Protein AF-A0A7K2X7T4-F1 (afdb_monomer)

Structure (mmCIF, N/CA/C/O backbone):
data_AF-A0A7K2X7T4-F1
#
_entry.id   AF-A0A7K2X7T4-F1
#
loop_
_atom_site.group_PDB
_atom_site.id
_atom_site.type_symbol
_atom_site.label_atom_id
_atom_site.label_alt_id
_atom_site.label_comp_id
_atom_site.label_asym_id
_atom_site.label_entity_id
_atom_site.label_seq_id
_atom_site.pdbx_PDB_ins_code
_atom_site.Cartn_x
_atom_site.Cartn_y
_atom_site.Cartn_z
_atom_site.occupancy
_atom_site.B_iso_or_equiv
_atom_site.auth_seq_id
_atom_site.auth_comp_id
_atom_site.auth_asym_id
_atom_site.auth_atom_id
_atom_site.pdbx_PDB_model_num
ATOM 1 N N . THR A 1 1 ? -7.437 5.483 6.456 1.00 94.88 1 THR A N 1
ATOM 2 C CA . THR A 1 1 ? -8.475 4.486 6.776 1.00 94.88 1 THR A CA 1
ATOM 3 C C . THR A 1 1 ? -9.561 4.541 5.722 1.00 94.88 1 THR A C 1
ATOM 5 O O . THR A 1 1 ? -9.789 5.615 5.176 1.00 94.88 1 THR A O 1
ATOM 8 N N . CYS A 1 2 ? -10.183 3.414 5.391 1.00 96.81 2 CYS A N 1
ATOM 9 C CA . CYS A 1 2 ? -11.256 3.306 4.406 1.00 96.81 2 CYS A CA 1
ATOM 10 C C . CYS A 1 2 ? -12.295 2.289 4.890 1.00 96.81 2 CYS A C 1
ATOM 12 O O . CYS A 1 2 ? -11.921 1.222 5.373 1.00 96.81 2 CYS A O 1
ATOM 14 N N . VAL A 1 3 ? -13.585 2.602 4.739 1.00 97.31 3 VAL A N 1
ATOM 15 C CA . VAL A 1 3 ? -14.674 1.638 4.953 1.00 97.31 3 VAL A CA 1
ATOM 16 C C . VAL A 1 3 ? -14.897 0.889 3.638 1.00 97.31 3 VAL A C 1
ATOM 18 O O . VAL A 1 3 ? -15.594 1.370 2.749 1.00 97.31 3 VAL A O 1
ATOM 21 N N . LEU A 1 4 ? -14.261 -0.273 3.481 1.00 97.44 4 LEU A N 1
ATOM 22 C CA . LEU A 1 4 ? -14.263 -1.044 2.233 1.00 97.44 4 LEU A CA 1
ATOM 23 C C . LEU A 1 4 ? -15.676 -1.457 1.804 1.00 97.44 4 LEU A C 1
ATOM 25 O O . LEU A 1 4 ? -15.979 -1.465 0.614 1.00 97.44 4 LEU A O 1
ATOM 29 N N . THR A 1 5 ? -16.563 -1.744 2.755 1.00 97.56 5 THR A N 1
ATOM 30 C CA . THR A 1 5 ? -17.959 -2.117 2.470 1.00 97.56 5 THR A CA 1
ATOM 31 C C . THR A 1 5 ? -18.789 -0.992 1.859 1.00 97.56 5 THR A C 1
ATOM 33 O O . THR A 1 5 ? -19.739 -1.285 1.135 1.00 97.56 5 THR A O 1
ATOM 36 N N . GLU A 1 6 ? -18.415 0.272 2.084 1.00 96.62 6 GLU A N 1
ATOM 37 C CA . GLU A 1 6 ? -19.038 1.423 1.412 1.00 96.62 6 GLU A CA 1
ATOM 38 C C . GLU A 1 6 ? -18.526 1.596 -0.026 1.00 96.62 6 GLU A C 1
ATOM 40 O O . GLU A 1 6 ? -19.220 2.160 -0.867 1.00 96.62 6 GLU A O 1
ATOM 45 N N . VAL A 1 7 ? -17.339 1.063 -0.342 1.00 96.81 7 VAL A N 1
ATOM 46 C CA . VAL A 1 7 ? -16.830 0.990 -1.722 1.00 96.81 7 VAL A CA 1
ATOM 47 C C . VAL A 1 7 ? -17.505 -0.155 -2.478 1.00 96.81 7 VAL A C 1
ATOM 49 O O . VAL A 1 7 ? -17.905 0.008 -3.629 1.00 96.81 7 VAL A O 1
ATOM 52 N N . HIS A 1 8 ? -17.638 -1.322 -1.842 1.00 97.06 8 HIS A N 1
ATOM 53 C CA . HIS A 1 8 ? -18.309 -2.475 -2.431 1.00 97.06 8 HIS A CA 1
ATOM 54 C C . HIS A 1 8 ? -18.910 -3.391 -1.355 1.00 97.06 8 HIS A C 1
ATOM 56 O O . HIS A 1 8 ? -18.193 -3.997 -0.556 1.00 97.06 8 HIS A O 1
ATOM 62 N N . ARG A 1 9 ? -20.237 -3.572 -1.385 1.00 94.56 9 ARG A N 1
ATOM 63 C CA . ARG A 1 9 ? -20.978 -4.347 -0.368 1.00 94.56 9 ARG A CA 1
ATOM 64 C C . ARG A 1 9 ? -20.513 -5.799 -0.237 1.00 94.56 9 ARG A C 1
ATOM 66 O O . ARG A 1 9 ? -20.549 -6.347 0.854 1.00 94.56 9 ARG A O 1
ATOM 73 N N . GLY A 1 10 ? -20.023 -6.401 -1.323 1.00 96.75 10 GLY A N 1
ATOM 74 C CA . GLY A 1 10 ? -19.522 -7.782 -1.335 1.00 96.75 10 GLY A CA 1
ATOM 75 C C . GLY A 1 10 ? -18.274 -8.040 -0.479 1.00 96.75 10 GLY A C 1
ATOM 76 O O . GLY A 1 10 ? -17.876 -9.191 -0.349 1.00 96.75 10 GLY A O 1
ATOM 77 N N . PHE A 1 11 ? -17.660 -7.011 0.119 1.00 95.75 11 PHE A N 1
ATOM 78 C CA . PHE A 1 11 ? -16.602 -7.191 1.123 1.00 95.75 11 PHE A CA 1
ATOM 79 C C . PHE A 1 11 ? -17.120 -7.632 2.500 1.00 95.75 11 PHE A C 1
ATOM 81 O O . PHE A 1 11 ? -16.323 -7.830 3.413 1.00 95.75 11 PHE A O 1
ATOM 88 N N . SER A 1 12 ? -18.434 -7.802 2.659 1.00 95.62 12 SER A N 1
ATOM 89 C CA . SER A 1 12 ? -19.045 -8.359 3.859 1.00 95.62 12 SER A CA 1
ATOM 90 C C . SER A 1 12 ? -20.151 -9.341 3.489 1.00 95.62 12 SER A C 1
ATOM 92 O O . SER A 1 12 ? -20.995 -9.051 2.642 1.00 95.62 12 SER A O 1
ATOM 94 N N . ALA A 1 13 ? -20.139 -10.512 4.124 1.00 93.19 13 ALA A N 1
ATOM 95 C CA . ALA A 1 13 ? -21.155 -11.543 3.917 1.00 93.19 13 ALA A CA 1
ATOM 96 C C . ALA A 1 13 ? -22.401 -11.333 4.795 1.00 93.19 13 ALA A C 1
ATOM 98 O O . ALA A 1 13 ? -23.471 -11.842 4.476 1.00 93.19 13 ALA A O 1
ATOM 99 N N . ASP A 1 14 ? -22.268 -10.586 5.892 1.00 94.81 14 ASP A N 1
ATOM 100 C CA . ASP A 1 14 ? -23.305 -10.408 6.917 1.00 94.81 14 ASP A CA 1
ATOM 101 C C . ASP A 1 14 ? -23.683 -8.937 7.148 1.00 94.81 14 ASP A C 1
ATOM 103 O O . ASP A 1 14 ? -24.415 -8.608 8.078 1.00 94.81 14 ASP A O 1
ATOM 107 N N . GLY A 1 15 ? -23.197 -8.041 6.288 1.00 93.62 15 GLY A N 1
ATOM 108 C CA . GLY A 1 15 ? -23.514 -6.617 6.332 1.00 93.62 15 GLY A CA 1
ATOM 109 C C . GLY A 1 15 ? -22.738 -5.819 7.379 1.00 93.62 15 GLY A C 1
ATOM 110 O O . GLY A 1 15 ? -22.925 -4.605 7.447 1.00 93.62 15 GLY A O 1
ATOM 111 N N . ARG A 1 16 ? -21.840 -6.437 8.162 1.00 95.75 16 ARG A N 1
ATOM 112 C CA . ARG A 1 16 ? -20.916 -5.691 9.032 1.00 95.75 16 ARG A CA 1
ATOM 113 C C . ARG A 1 16 ? -19.958 -4.838 8.207 1.00 95.75 16 ARG A C 1
ATOM 115 O O . ARG A 1 16 ? -19.541 -5.248 7.125 1.00 95.75 16 ARG A O 1
ATOM 122 N N . ALA A 1 17 ? -19.587 -3.673 8.732 1.00 96.88 17 ALA A N 1
ATOM 123 C CA . ALA A 1 17 ? -18.630 -2.792 8.079 1.00 96.88 17 ALA A CA 1
ATOM 124 C C . ALA A 1 17 ? -17.211 -3.378 8.140 1.00 96.88 17 ALA A C 1
ATOM 126 O O . ALA A 1 17 ? -16.732 -3.732 9.216 1.00 96.88 17 ALA A O 1
ATOM 127 N N . LEU A 1 18 ? -16.523 -3.430 6.997 1.00 97.44 18 LEU A N 1
ATOM 128 C CA . LEU A 1 18 ? -15.102 -3.775 6.939 1.00 97.44 18 LEU A CA 1
ATOM 129 C C . LEU A 1 18 ? -14.283 -2.494 6.800 1.00 97.44 18 LEU A C 1
ATOM 131 O O . LEU A 1 18 ? -14.393 -1.792 5.794 1.00 97.44 18 LEU A O 1
ATOM 135 N N . VAL A 1 19 ? -13.443 -2.202 7.790 1.00 97.50 19 VAL A N 1
ATOM 136 C CA . VAL A 1 19 ? -12.563 -1.028 7.793 1.00 97.50 19 VAL A CA 1
ATOM 137 C C . VAL A 1 19 ? -11.116 -1.470 7.605 1.00 97.50 19 VAL A C 1
ATOM 139 O O . VAL A 1 19 ? -10.641 -2.365 8.298 1.00 97.50 19 VAL A O 1
ATOM 142 N N 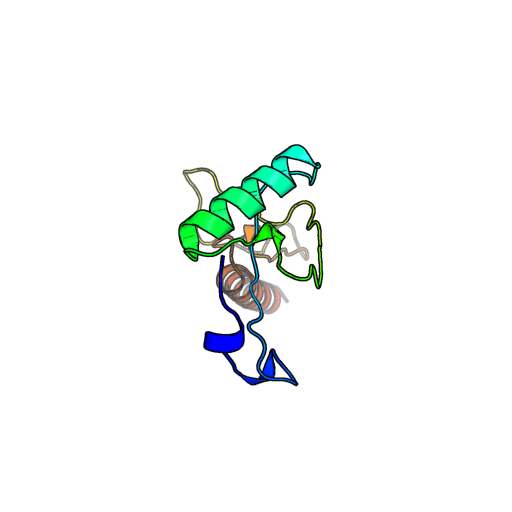. ALA A 1 20 ? -10.403 -0.830 6.678 1.00 97.38 20 ALA A N 1
ATOM 143 C CA . ALA A 1 20 ? -8.989 -1.079 6.421 1.00 97.38 20 ALA A CA 1
ATOM 144 C C . ALA A 1 20 ? -8.152 0.188 6.631 1.00 97.38 20 ALA A C 1
ATOM 146 O O . ALA A 1 20 ? -8.441 1.261 6.088 1.00 97.38 20 ALA A O 1
ATOM 147 N N . THR A 1 21 ? -7.067 0.042 7.388 1.00 96.62 21 THR A N 1
ATOM 148 C CA . THR A 1 21 ? -6.143 1.131 7.713 1.00 96.62 21 THR A CA 1
ATOM 149 C C . THR A 1 21 ? -4.714 0.690 7.464 1.00 96.62 21 THR A C 1
ATOM 151 O O . THR A 1 21 ? -4.271 -0.328 7.985 1.00 96.62 21 THR A O 1
ATOM 154 N N . SER A 1 22 ? -3.986 1.486 6.685 1.00 95.38 22 SER A N 1
ATOM 155 C CA . SER A 1 22 ? -2.551 1.324 6.467 1.00 95.38 22 SER A CA 1
ATOM 156 C C . SER A 1 22 ? -1.797 2.369 7.276 1.00 95.38 22 SER A C 1
ATOM 158 O O . SER A 1 22 ? -2.172 3.542 7.277 1.00 95.38 22 SER A O 1
ATOM 160 N N . VAL A 1 23 ? -0.729 1.942 7.941 1.00 94.19 23 VAL A N 1
ATOM 161 C CA . VAL A 1 23 ? 0.186 2.810 8.686 1.00 94.19 23 VAL A CA 1
ATOM 162 C C . VAL A 1 23 ? 1.626 2.457 8.346 1.00 94.19 23 VAL A C 1
ATOM 164 O O . VAL A 1 23 ? 1.909 1.343 7.912 1.00 94.19 23 VAL A O 1
ATOM 167 N N . LEU A 1 24 ? 2.530 3.419 8.521 1.00 92.12 24 LEU A N 1
ATOM 168 C CA . LEU A 1 24 ? 3.957 3.211 8.293 1.00 92.12 24 LEU A CA 1
ATOM 169 C C . LEU A 1 24 ? 4.644 2.638 9.535 1.00 92.12 24 LEU A C 1
ATOM 171 O O . LEU A 1 24 ? 4.257 2.929 10.669 1.00 92.12 24 LEU A O 1
ATOM 175 N N . GLY A 1 25 ? 5.729 1.906 9.287 1.00 89.94 25 GLY A N 1
ATOM 176 C CA . GLY A 1 25 ? 6.613 1.312 10.287 1.00 89.94 25 GLY A CA 1
ATOM 177 C C . GLY A 1 25 ? 6.107 -0.001 10.877 1.00 89.94 25 GLY A C 1
ATOM 178 O O . GLY A 1 25 ? 5.037 -0.496 10.528 1.00 89.94 25 GLY A O 1
ATOM 179 N N . ASP A 1 26 ? 6.927 -0.570 11.753 1.00 91.06 26 ASP A N 1
ATOM 180 C CA . ASP A 1 26 ? 6.678 -1.895 12.308 1.00 91.06 26 ASP A CA 1
ATOM 181 C C . ASP A 1 26 ? 5.599 -1.866 13.395 1.00 91.06 26 ASP A C 1
ATOM 183 O O . ASP A 1 26 ? 5.485 -0.880 14.131 1.00 91.06 26 ASP A O 1
ATOM 187 N N . PRO A 1 27 ? 4.779 -2.927 13.491 1.00 90.44 27 PRO A N 1
ATOM 188 C CA . PRO A 1 27 ? 3.738 -2.999 14.497 1.00 90.44 27 PRO A CA 1
ATOM 189 C C . PRO A 1 27 ? 4.350 -3.211 15.882 1.00 90.44 27 PRO A C 1
ATOM 191 O O . PRO A 1 27 ? 5.166 -4.106 16.090 1.00 90.44 27 PRO A O 1
ATOM 194 N N . ASP A 1 28 ? 3.873 -2.431 16.843 1.00 94.38 28 ASP A N 1
ATOM 195 C CA . ASP A 1 28 ? 4.081 -2.644 18.269 1.00 94.38 28 ASP A CA 1
ATOM 196 C C . ASP A 1 28 ? 2.787 -2.293 19.025 1.00 94.38 28 ASP A C 1
ATOM 198 O O . ASP A 1 28 ? 1.862 -1.700 18.458 1.00 94.38 28 ASP A O 1
ATOM 202 N N . ALA A 1 29 ? 2.702 -2.683 20.299 1.00 94.12 29 ALA A N 1
ATOM 203 C CA . ALA A 1 29 ? 1.493 -2.492 21.100 1.00 94.12 29 ALA A CA 1
ATOM 204 C C . ALA A 1 29 ? 1.121 -1.007 21.282 1.00 94.12 29 ALA A C 1
ATOM 206 O O . ALA A 1 29 ? -0.061 -0.663 21.296 1.00 94.12 29 ALA A O 1
ATOM 207 N N . ALA A 1 30 ? 2.110 -0.115 21.393 1.00 95.94 30 ALA A N 1
ATOM 208 C CA . ALA A 1 30 ? 1.868 1.314 21.566 1.00 95.94 30 ALA A CA 1
ATOM 209 C C . ALA A 1 30 ? 1.338 1.947 20.272 1.00 95.94 30 ALA A C 1
ATOM 211 O O . ALA A 1 30 ? 0.396 2.740 20.297 1.00 95.94 30 ALA A O 1
ATOM 212 N N . ARG A 1 31 ? 1.899 1.555 19.127 1.00 94.31 31 ARG A N 1
ATOM 213 C CA . ARG A 1 31 ? 1.475 1.992 17.798 1.00 94.31 31 ARG A CA 1
ATOM 214 C C . ARG A 1 31 ? 0.080 1.481 17.474 1.00 94.31 31 ARG A C 1
ATOM 216 O O . ARG A 1 31 ? -0.729 2.238 16.955 1.00 94.31 31 ARG A O 1
ATOM 223 N N . GLU A 1 32 ? -0.232 0.240 17.825 1.00 94.06 32 GLU A N 1
ATOM 224 C CA . GLU A 1 32 ? -1.583 -0.303 17.692 1.00 94.06 32 GLU A CA 1
ATOM 225 C C . GLU A 1 32 ? -2.607 0.485 18.512 1.00 94.06 32 GLU A C 1
ATOM 227 O O . GLU A 1 32 ? -3.628 0.909 17.968 1.00 94.06 32 GLU A O 1
ATOM 232 N N . ALA A 1 33 ? -2.309 0.760 19.784 1.00 95.81 33 ALA A N 1
ATOM 233 C CA . ALA A 1 33 ? -3.170 1.586 20.623 1.00 95.81 33 ALA A CA 1
ATOM 234 C C . ALA A 1 33 ? -3.364 2.996 20.036 1.00 95.81 33 ALA A C 1
ATOM 236 O O . ALA A 1 33 ? -4.486 3.503 20.016 1.00 95.81 33 ALA A O 1
ATOM 237 N N . ALA A 1 34 ? -2.301 3.608 19.501 1.00 96.69 34 ALA A N 1
ATOM 238 C CA . ALA A 1 34 ? -2.375 4.911 18.841 1.00 96.69 34 ALA A CA 1
ATOM 239 C C . ALA A 1 34 ? -3.247 4.879 17.573 1.00 96.69 34 ALA A C 1
ATOM 241 O O . ALA A 1 34 ? -4.029 5.800 17.342 1.00 96.69 34 ALA A O 1
ATOM 242 N N . VAL A 1 35 ? -3.164 3.809 16.773 1.00 96.44 35 VAL A N 1
ATOM 243 C CA . VAL A 1 35 ? -4.027 3.622 15.597 1.00 96.44 35 VAL A CA 1
ATOM 244 C C . VAL A 1 35 ? -5.485 3.480 16.008 1.00 96.44 35 VAL A C 1
ATOM 246 O O . VAL A 1 35 ? -6.335 4.148 15.428 1.00 96.44 35 VAL A O 1
ATOM 249 N N . LEU A 1 36 ? -5.793 2.665 17.019 1.00 97.06 36 LEU A N 1
ATOM 250 C CA . LEU A 1 36 ? -7.166 2.512 17.510 1.00 97.06 36 LEU A CA 1
ATOM 251 C C . LEU A 1 36 ? -7.715 3.820 18.095 1.00 97.06 36 LEU A C 1
ATOM 253 O O . LEU A 1 36 ? -8.880 4.142 17.866 1.00 97.06 36 LEU A O 1
ATOM 257 N N . ALA A 1 37 ? -6.891 4.606 18.793 1.00 98.12 37 ALA A N 1
ATOM 258 C CA . ALA A 1 37 ? -7.279 5.931 19.274 1.00 98.12 37 ALA A CA 1
ATOM 259 C C . ALA A 1 37 ? -7.609 6.882 18.110 1.00 98.12 37 ALA A C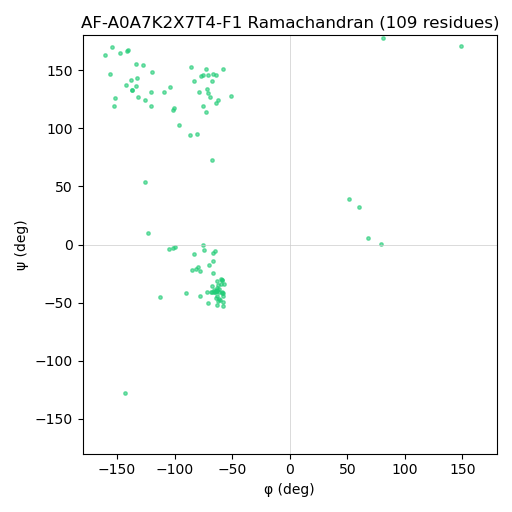 1
ATOM 261 O O . ALA A 1 37 ? -8.687 7.475 18.095 1.00 98.12 37 ALA A O 1
ATOM 262 N N . ALA A 1 38 ? -6.742 6.956 17.095 1.00 97.81 38 ALA A N 1
ATOM 263 C CA . ALA A 1 38 ? -6.977 7.779 15.908 1.00 97.81 38 ALA A CA 1
ATOM 264 C C . ALA A 1 38 ? -8.216 7.324 15.114 1.00 97.81 38 ALA A C 1
ATOM 266 O O . ALA A 1 38 ? -8.984 8.148 14.628 1.00 97.81 38 ALA A O 1
ATOM 267 N N . LEU A 1 39 ? -8.451 6.013 14.996 1.00 98.00 39 LEU A N 1
ATOM 268 C CA . LEU A 1 39 ? -9.666 5.489 14.366 1.00 98.00 39 LEU A CA 1
ATOM 269 C C . LEU A 1 39 ? -10.913 5.840 15.176 1.00 98.00 39 LEU A C 1
ATOM 271 O O . LEU A 1 39 ? -11.931 6.195 14.589 1.00 98.00 39 LEU A O 1
ATOM 275 N N . SER A 1 40 ? -10.828 5.787 16.505 1.00 98.56 40 SER A N 1
ATOM 276 C CA . SER A 1 40 ? -11.956 6.145 17.364 1.00 98.56 40 SER A CA 1
ATOM 277 C C . SER A 1 40 ? -12.371 7.604 17.170 1.00 98.56 40 SER A C 1
ATOM 279 O O . SER A 1 40 ? -13.559 7.905 17.064 1.00 98.56 40 SER A O 1
ATOM 281 N N . GLU A 1 41 ? -11.387 8.497 17.048 1.00 98.38 41 GLU A N 1
ATOM 282 C CA . GLU A 1 41 ? -11.603 9.909 16.730 1.00 98.38 41 GLU A CA 1
ATOM 283 C C . GLU A 1 41 ? -12.234 10.089 15.342 1.00 98.38 41 GLU A C 1
ATOM 285 O O . GLU A 1 41 ? -13.278 10.726 15.219 1.00 98.38 41 GLU A O 1
ATOM 290 N N . VAL A 1 42 ? -11.649 9.481 14.302 1.00 97.19 42 VAL A N 1
ATOM 291 C CA . VAL A 1 42 ? -12.115 9.620 12.909 1.00 97.19 42 VAL A CA 1
ATOM 292 C C . VAL A 1 42 ? -13.546 9.114 12.717 1.00 97.19 42 VAL A C 1
ATOM 294 O O . VAL A 1 42 ? -14.304 9.701 11.946 1.00 97.19 42 VAL A O 1
ATOM 297 N N . TYR A 1 43 ? -13.918 8.024 13.388 1.00 96.94 43 TYR A N 1
ATOM 298 C CA . TYR A 1 43 ? -15.220 7.379 13.209 1.00 96.94 43 TYR A CA 1
ATOM 299 C C . TYR A 1 43 ? -16.249 7.732 14.288 1.00 96.94 43 TYR A C 1
ATOM 301 O O . TYR A 1 43 ? -17.386 7.271 14.200 1.00 96.94 43 TYR A O 1
ATOM 309 N N . GLY A 1 44 ? -15.882 8.533 15.293 1.00 97.69 44 GLY A N 1
ATOM 310 C CA . GLY A 1 44 ? -16.791 8.930 16.372 1.00 97.69 44 GLY A CA 1
ATOM 311 C C . GLY A 1 44 ? -17.342 7.746 17.175 1.00 97.69 44 GLY A C 1
ATOM 312 O O . GLY A 1 44 ? -18.487 7.775 17.618 1.00 97.69 44 GLY A O 1
ATOM 313 N N . THR A 1 45 ? -16.559 6.677 17.327 1.00 97.12 45 THR A N 1
ATOM 314 C CA . THR A 1 45 ? -16.950 5.445 18.032 1.00 97.12 45 THR A CA 1
ATOM 315 C C . THR A 1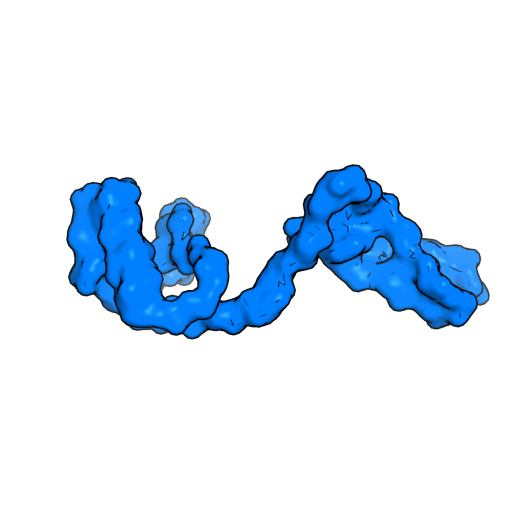 45 ? -15.740 4.812 18.711 1.00 97.12 45 THR A C 1
ATOM 317 O O . THR A 1 45 ? -14.612 5.173 18.404 1.00 97.12 45 THR A O 1
ATOM 320 N N . ASP A 1 46 ? -15.932 3.870 19.634 1.00 97.75 46 ASP A N 1
ATOM 321 C CA . ASP A 1 46 ? -14.806 3.189 20.279 1.00 97.75 46 ASP A CA 1
ATOM 322 C C . ASP A 1 46 ? -14.256 2.067 19.387 1.00 97.75 46 ASP A C 1
ATOM 324 O O . ASP A 1 46 ? -14.730 0.928 19.424 1.00 97.75 46 ASP A O 1
ATOM 328 N N . ALA A 1 47 ? -13.220 2.374 18.602 1.00 97.75 47 ALA A N 1
ATOM 329 C CA . ALA A 1 47 ? -12.601 1.418 17.687 1.00 97.75 47 ALA A CA 1
ATOM 330 C C . ALA A 1 47 ? -11.881 0.263 18.403 1.00 97.75 47 ALA A C 1
ATOM 332 O O . ALA A 1 47 ? -11.595 -0.757 17.781 1.00 97.75 47 ALA A O 1
ATOM 333 N N . ARG A 1 48 ? -11.623 0.364 19.716 1.00 96.38 48 ARG A N 1
ATOM 334 C CA . ARG A 1 48 ? -11.038 -0.738 20.505 1.00 96.38 48 ARG A CA 1
ATOM 335 C C . ARG A 1 48 ? -12.009 -1.903 20.689 1.00 96.38 48 ARG A C 1
ATOM 337 O O . ARG A 1 48 ? -11.583 -2.995 21.043 1.00 96.38 48 ARG A O 1
ATOM 344 N N . THR A 1 49 ? -13.302 -1.669 20.469 1.00 96.81 49 THR A N 1
ATOM 345 C CA . THR A 1 49 ? -14.344 -2.707 20.522 1.00 96.81 49 THR A CA 1
ATOM 346 C C . THR A 1 49 ? -14.462 -3.502 19.222 1.00 96.81 49 THR A C 1
ATOM 348 O O . THR A 1 49 ? -15.202 -4.482 19.166 1.00 96.81 49 THR A O 1
ATOM 351 N N . TRP A 1 50 ? -13.763 -3.081 18.165 1.00 96.69 50 TRP A N 1
ATOM 352 C CA . TRP A 1 50 ? -13.852 -3.715 16.857 1.00 96.69 50 TRP A CA 1
ATOM 353 C C . TRP A 1 50 ? -13.095 -5.042 16.822 1.00 96.69 50 TRP A C 1
ATOM 355 O O . TRP A 1 50 ? -12.044 -5.198 17.438 1.00 96.69 50 TRP A O 1
ATOM 365 N N . GLU A 1 51 ? -13.621 -5.989 16.049 1.00 96.00 51 GLU A N 1
ATOM 366 C CA . GLU A 1 51 ? -13.004 -7.293 15.811 1.00 96.00 51 GLU A CA 1
ATOM 367 C C . GLU A 1 51 ? -11.822 -7.158 14.826 1.00 96.00 51 GLU A C 1
ATOM 369 O O . GLU A 1 51 ? -12.027 -6.747 13.678 1.00 96.00 51 GLU A O 1
ATOM 374 N N . PRO A 1 52 ? -10.577 -7.504 15.211 1.00 94.38 52 PRO A N 1
ATOM 375 C CA . PRO A 1 52 ? -9.452 -7.509 14.284 1.00 94.38 52 PRO A CA 1
ATOM 376 C C . PRO A 1 52 ? -9.561 -8.693 13.317 1.00 94.38 52 PRO A C 1
ATOM 378 O O . PRO A 1 52 ? -9.425 -9.845 13.718 1.00 94.38 52 PRO A O 1
ATOM 381 N N . VAL A 1 53 ? -9.763 -8.415 12.029 1.00 94.81 53 VAL A N 1
ATOM 382 C CA . VAL A 1 53 ? -9.941 -9.471 11.015 1.00 94.81 53 VAL A CA 1
ATOM 383 C C . VAL A 1 53 ? -8.614 -9.906 10.391 1.00 94.81 53 VAL A C 1
ATOM 385 O O . VAL A 1 53 ? -8.380 -11.091 10.161 1.00 94.81 53 VAL A O 1
ATOM 388 N N . HIS A 1 54 ? -7.730 -8.955 10.082 1.00 94.12 54 HIS A N 1
ATOM 389 C CA . HIS A 1 54 ? -6.463 -9.253 9.420 1.00 94.12 54 HIS A CA 1
ATOM 390 C C . HIS A 1 54 ? -5.405 -8.182 9.689 1.00 94.12 54 HIS A C 1
ATOM 392 O O . HIS A 1 54 ? -5.709 -6.992 9.778 1.00 94.12 54 HIS A O 1
ATOM 398 N N . ARG A 1 55 ? -4.142 -8.611 9.756 1.00 93.00 55 ARG A N 1
ATOM 399 C CA . ARG A 1 55 ? -2.969 -7.737 9.790 1.00 93.00 55 ARG A CA 1
ATOM 400 C C . ARG A 1 55 ? -1.899 -8.291 8.868 1.00 93.00 55 ARG A C 1
ATOM 402 O O . ARG A 1 55 ? -1.546 -9.462 8.963 1.00 93.00 55 ARG A O 1
ATOM 409 N N . VAL A 1 56 ? 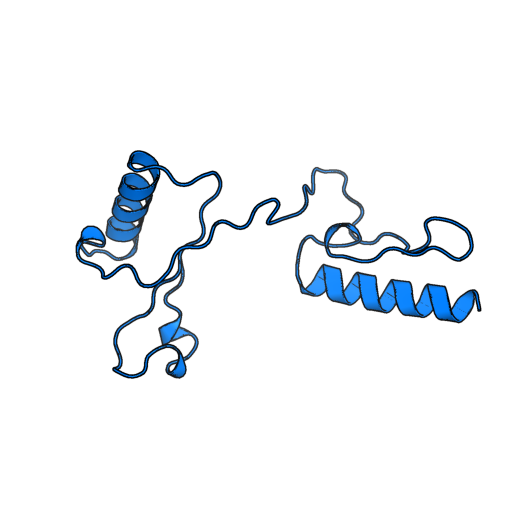-1.329 -7.413 8.051 1.00 94.69 56 VAL A N 1
ATOM 410 C CA . VAL A 1 56 ? -0.177 -7.720 7.206 1.00 94.69 56 VAL A CA 1
ATOM 411 C C . VAL A 1 56 ? 0.858 -6.609 7.321 1.00 94.69 56 VAL A C 1
ATOM 413 O O . VAL A 1 56 ? 0.518 -5.427 7.317 1.00 94.69 56 VAL A O 1
ATOM 416 N N . VAL A 1 57 ? 2.128 -6.998 7.433 1.00 94.62 57 VAL A N 1
ATOM 417 C CA . VAL A 1 57 ? 3.270 -6.087 7.323 1.00 94.62 57 VAL A CA 1
ATOM 418 C C . VAL A 1 57 ? 3.855 -6.268 5.934 1.00 94.62 57 VAL A C 1
ATOM 420 O O . VAL A 1 57 ? 4.360 -7.339 5.605 1.00 94.62 57 VAL A O 1
ATOM 423 N N . VAL A 1 58 ? 3.792 -5.217 5.122 1.00 94.88 58 VAL A N 1
ATOM 424 C CA . VAL A 1 58 ? 4.413 -5.204 3.798 1.00 94.88 58 VAL A CA 1
ATOM 425 C C . VAL A 1 58 ? 5.774 -4.528 3.939 1.00 94.88 58 VAL A C 1
ATOM 427 O O . VAL A 1 58 ? 5.862 -3.310 4.087 1.00 94.88 58 VAL A O 1
ATOM 430 N N . ARG A 1 59 ? 6.843 -5.330 3.960 1.00 94.19 59 ARG A N 1
ATOM 431 C CA . ARG A 1 59 ? 8.219 -4.816 3.921 1.00 94.19 59 ARG A CA 1
ATOM 432 C C . ARG A 1 59 ? 8.467 -4.182 2.551 1.00 94.19 59 ARG A C 1
ATOM 434 O O . ARG A 1 59 ? 7.964 -4.691 1.555 1.00 94.19 59 ARG A O 1
ATOM 441 N N . ASP A 1 60 ? 9.186 -3.062 2.526 1.00 91.25 60 ASP A N 1
ATOM 442 C CA . ASP A 1 60 ? 9.497 -2.310 1.300 1.00 91.25 60 ASP A CA 1
ATOM 443 C C . ASP A 1 60 ? 8.254 -1.982 0.445 1.00 91.25 60 ASP A C 1
ATOM 445 O O . ASP A 1 60 ? 8.279 -2.051 -0.781 1.00 91.25 60 ASP A O 1
ATOM 449 N N . ALA A 1 61 ? 7.144 -1.628 1.111 1.00 91.38 61 ALA A N 1
ATOM 450 C CA . ALA A 1 61 ? 5.823 -1.493 0.490 1.00 91.38 61 ALA A CA 1
ATOM 451 C C . ALA A 1 61 ? 5.735 -0.469 -0.649 1.00 91.38 61 ALA A C 1
ATOM 453 O O . ALA A 1 61 ? 4.889 -0.613 -1.529 1.00 91.38 61 ALA A O 1
ATOM 454 N N . LEU A 1 62 ? 6.547 0.590 -0.599 1.00 88.94 62 LEU A N 1
ATOM 455 C CA . LEU A 1 62 ? 6.550 1.663 -1.587 1.00 88.94 62 LEU A CA 1
ATOM 456 C C . LEU A 1 62 ? 7.991 2.066 -1.917 1.00 88.94 62 LEU A C 1
ATOM 458 O O . LEU A 1 62 ? 8.821 2.150 -1.006 1.00 88.94 62 LEU A O 1
ATOM 462 N N . PRO A 1 63 ? 8.295 2.376 -3.191 1.00 92.38 63 PRO A N 1
ATOM 463 C CA . PRO A 1 63 ? 9.601 2.895 -3.559 1.00 92.38 63 PRO A CA 1
ATOM 464 C C . PRO A 1 63 ? 9.819 4.285 -2.951 1.00 92.38 63 PRO A C 1
ATOM 466 O O . PRO A 1 63 ? 8.898 5.099 -2.853 1.00 92.38 63 PRO A O 1
ATOM 469 N N . ALA A 1 64 ? 11.066 4.592 -2.596 1.00 91.12 64 ALA A N 1
ATOM 470 C CA . ALA A 1 64 ? 11.456 5.955 -2.260 1.00 91.12 64 ALA A CA 1
ATOM 471 C C . ALA A 1 64 ? 11.435 6.827 -3.525 1.00 91.12 64 ALA A C 1
ATOM 473 O O . ALA A 1 64 ? 12.070 6.500 -4.527 1.00 91.12 64 ALA A O 1
ATOM 474 N N . MET A 1 65 ? 10.728 7.956 -3.460 1.00 91.75 65 MET A N 1
ATOM 475 C CA . MET A 1 65 ? 10.498 8.858 -4.596 1.00 91.75 65 MET A CA 1
ATOM 476 C C . MET A 1 65 ? 10.917 10.315 -4.272 1.00 91.75 65 MET A C 1
ATOM 478 O O . MET A 1 65 ? 10.091 11.221 -4.394 1.00 91.75 65 MET A O 1
ATOM 482 N N . PRO A 1 66 ? 12.161 10.579 -3.807 1.00 93.44 66 PRO A N 1
ATOM 483 C CA . PRO A 1 66 ? 12.596 11.927 -3.432 1.00 93.44 66 PRO A CA 1
ATOM 484 C C . PRO A 1 66 ? 12.785 12.839 -4.661 1.00 93.44 66 PRO A C 1
ATOM 486 O O . PRO A 1 66 ? 13.227 12.366 -5.711 1.00 93.44 66 PRO A O 1
ATOM 489 N N . PRO A 1 67 ? 12.497 14.150 -4.557 1.00 93.19 67 PRO A N 1
ATOM 490 C CA . PRO A 1 67 ? 12.740 15.097 -5.642 1.00 93.19 67 PRO A CA 1
ATOM 491 C C . PRO A 1 67 ? 14.245 15.408 -5.825 1.00 93.19 67 PRO A C 1
ATOM 493 O O . PRO 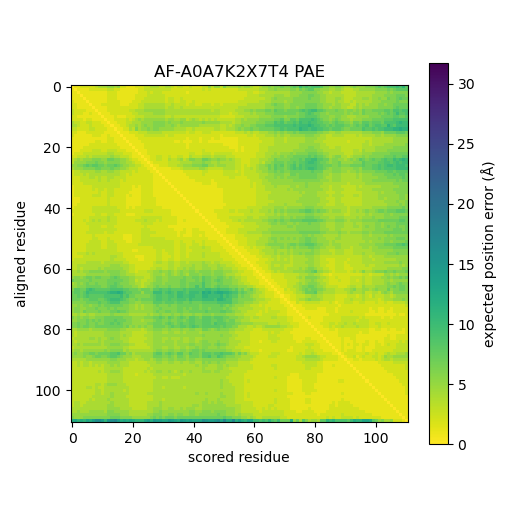A 1 67 ? 14.984 15.411 -4.841 1.00 93.19 67 PRO A O 1
ATOM 496 N N . PRO A 1 68 ? 14.703 15.745 -7.051 1.00 92.00 68 PRO A N 1
ATOM 497 C CA . PRO A 1 68 ? 13.951 15.729 -8.304 1.00 92.00 68 PRO A CA 1
ATOM 498 C C . PRO A 1 68 ? 13.829 14.305 -8.864 1.00 92.00 68 PRO A C 1
ATOM 500 O O . PRO A 1 68 ? 14.818 13.588 -9.008 1.00 92.00 68 PRO A O 1
ATOM 503 N N . LEU A 1 69 ? 12.609 13.909 -9.234 1.00 87.06 69 LEU A N 1
ATOM 504 C CA . LEU A 1 69 ? 12.318 12.548 -9.669 1.00 87.06 69 LEU A CA 1
ATOM 505 C C . LEU A 1 69 ? 11.754 12.512 -11.093 1.00 87.06 69 LEU A C 1
ATOM 507 O O . LEU A 1 69 ? 10.672 13.053 -11.335 1.00 87.06 69 LEU A O 1
ATOM 511 N N . PRO A 1 70 ? 12.428 11.843 -12.043 1.00 91.94 70 PRO A N 1
ATOM 512 C CA . PRO A 1 70 ? 11.868 11.623 -13.369 1.00 91.94 70 PRO A CA 1
ATOM 513 C C . PRO A 1 70 ? 10.619 10.735 -13.293 1.00 91.94 70 PRO A C 1
ATOM 515 O O . PRO A 1 70 ? 10.702 9.584 -12.872 1.00 91.94 70 PRO A O 1
ATOM 518 N N . LEU A 1 71 ? 9.477 11.241 -13.768 1.00 90.19 71 LEU A N 1
ATOM 519 C CA . LEU A 1 71 ? 8.195 10.514 -13.764 1.00 90.19 71 LEU A CA 1
ATOM 520 C C . LEU A 1 71 ? 8.112 9.398 -14.821 1.00 90.19 71 LEU A C 1
ATOM 522 O O . LEU A 1 71 ? 7.131 8.659 -14.889 1.00 90.19 71 LEU A O 1
ATOM 526 N N . SER A 1 72 ? 9.133 9.277 -15.667 1.00 94.44 72 SER A N 1
ATOM 527 C CA . SER A 1 72 ? 9.275 8.212 -16.653 1.00 94.44 72 SER A CA 1
ATOM 528 C C . SER A 1 72 ? 10.752 7.966 -16.926 1.00 94.44 72 SER A C 1
ATOM 530 O O . SER A 1 72 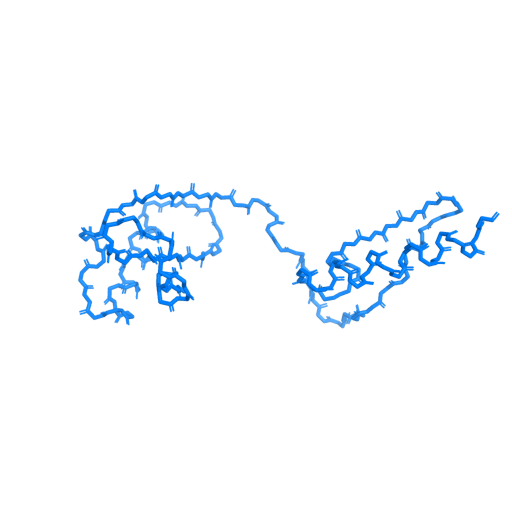? 11.486 8.883 -17.292 1.00 94.44 72 SER A O 1
ATOM 532 N N . ARG A 1 73 ? 11.185 6.715 -16.787 1.00 95.12 73 ARG A N 1
ATOM 533 C CA . ARG A 1 73 ? 12.540 6.258 -17.107 1.00 95.12 73 ARG A CA 1
ATOM 534 C C . ARG A 1 73 ? 12.464 5.178 -18.188 1.00 95.12 73 ARG A C 1
ATOM 536 O O . ARG A 1 73 ? 11.495 4.419 -18.230 1.00 95.12 73 ARG A O 1
ATOM 543 N N . THR A 1 74 ? 13.483 5.105 -19.047 1.00 96.50 74 THR A N 1
ATOM 544 C CA . THR A 1 74 ? 13.639 3.981 -19.993 1.00 96.50 74 THR A CA 1
ATOM 545 C C . THR A 1 74 ? 13.719 2.656 -19.231 1.00 96.50 74 THR A C 1
ATOM 547 O O . THR A 1 74 ? 14.145 2.634 -18.076 1.00 96.50 74 THR A O 1
ATOM 550 N N . GLY A 1 75 ? 13.287 1.559 -19.834 1.00 97.50 75 GLY A N 1
ATOM 551 C CA . GLY A 1 75 ? 13.465 0.212 -19.308 1.00 97.50 75 GLY A CA 1
ATOM 552 C C . GLY A 1 75 ? 14.848 -0.371 -19.590 1.00 97.50 75 GLY A C 1
ATOM 553 O O . GLY A 1 75 ? 15.274 -1.260 -18.859 1.00 97.50 75 GLY A O 1
ATOM 554 N N . ARG A 1 76 ? 15.577 0.137 -20.590 1.00 97.81 76 ARG A N 1
ATOM 555 C CA . ARG A 1 76 ? 16.929 -0.329 -20.945 1.00 97.81 76 ARG A CA 1
ATOM 556 C C . ARG A 1 76 ? 17.927 -0.117 -19.803 1.00 97.81 76 ARG A C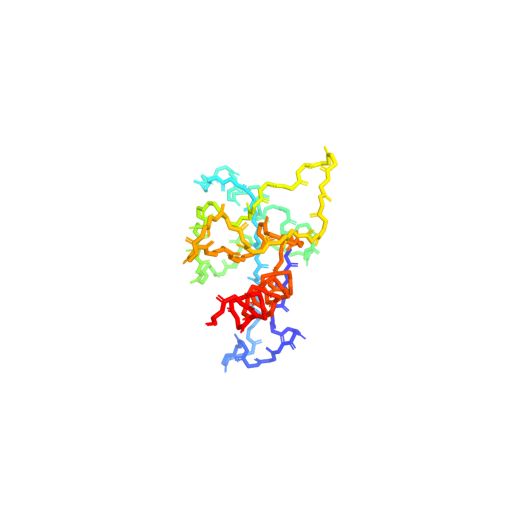 1
ATOM 558 O O . ARG A 1 76 ? 18.105 1.005 -19.326 1.00 97.81 76 ARG A O 1
ATOM 565 N N . VAL A 1 77 ? 18.595 -1.194 -19.383 1.00 97.50 77 VAL A N 1
ATOM 566 C CA . VAL A 1 77 ? 19.675 -1.163 -18.374 1.00 97.50 77 VAL A CA 1
ATOM 567 C C . VAL A 1 77 ? 21.018 -1.515 -19.004 1.00 97.50 77 VAL A C 1
ATOM 569 O O . VAL A 1 77 ? 22.013 -0.843 -18.752 1.00 97.50 77 VAL A O 1
ATOM 572 N N . SER A 1 78 ? 21.042 -2.561 -19.825 1.00 97.19 78 SER A N 1
ATOM 573 C CA . SER A 1 78 ? 22.204 -3.002 -20.599 1.00 97.19 78 SER A CA 1
ATOM 574 C C . SER A 1 78 ? 21.718 -3.772 -21.835 1.00 97.19 78 SER A C 1
ATOM 576 O O . SER A 1 78 ? 20.527 -4.092 -21.896 1.00 97.19 78 SER A O 1
ATOM 578 N N . PRO A 1 79 ? 22.583 -4.099 -22.814 1.00 96.25 79 PRO A N 1
ATOM 579 C CA . PRO A 1 79 ? 22.178 -4.902 -23.969 1.00 96.25 79 PRO A CA 1
ATOM 580 C C . PRO A 1 79 ? 21.457 -6.186 -23.537 1.00 96.25 79 PRO A C 1
ATOM 582 O O . PRO A 1 79 ? 21.942 -6.901 -22.658 1.00 96.25 79 PRO A O 1
ATOM 585 N N . GLY A 1 80 ? 20.265 -6.425 -24.090 1.00 96.25 80 GLY A N 1
ATOM 586 C CA . GLY A 1 80 ? 19.420 -7.578 -23.756 1.00 96.25 80 GLY A CA 1
ATOM 587 C C . GLY A 1 80 ? 18.824 -7.585 -22.339 1.00 96.25 80 GLY A C 1
ATOM 588 O O . GLY A 1 80 ? 18.189 -8.567 -21.963 1.00 96.25 80 GLY A O 1
ATOM 589 N N . ARG A 1 81 ? 19.001 -6.525 -21.533 1.00 98.12 81 ARG A N 1
ATOM 590 C CA . ARG A 1 81 ? 18.502 -6.452 -20.150 1.00 98.12 81 ARG A CA 1
ATOM 591 C C . ARG A 1 81 ? 17.647 -5.216 -19.918 1.00 98.12 81 ARG A C 1
ATOM 593 O O . ARG A 1 81 ? 18.107 -4.075 -20.028 1.00 98.12 81 ARG A O 1
ATOM 600 N N . TYR A 1 82 ? 16.430 -5.470 -19.455 1.00 98.50 82 TYR A N 1
ATOM 601 C CA . TYR A 1 82 ? 15.427 -4.448 -19.214 1.00 98.50 82 TYR A CA 1
ATOM 602 C C . TYR A 1 82 ? 14.867 -4.541 -17.797 1.00 98.50 82 TYR A C 1
ATOM 604 O O . TYR A 1 82 ? 14.875 -5.604 -17.177 1.00 98.50 82 TYR A O 1
ATOM 612 N N . VAL A 1 83 ? 14.369 -3.419 -17.287 1.00 98.19 83 VAL A N 1
ATOM 613 C CA . VAL A 1 83 ? 13.685 -3.317 -15.998 1.00 9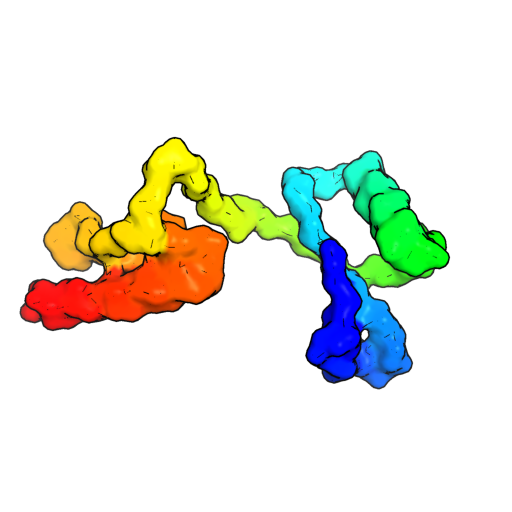8.19 83 VAL A CA 1
ATOM 614 C C . VAL A 1 83 ? 12.394 -2.519 -16.155 1.00 98.19 83 VAL A C 1
ATOM 616 O O . VAL A 1 83 ? 12.321 -1.544 -16.904 1.00 98.19 83 VAL A O 1
ATOM 619 N N . CYS A 1 84 ? 11.363 -2.920 -15.429 1.00 97.50 84 CYS A N 1
ATOM 620 C CA . CYS A 1 84 ? 10.129 -2.165 -15.255 1.00 97.50 84 CYS A CA 1
ATOM 621 C C . CYS A 1 84 ? 9.651 -2.295 -13.808 1.00 97.50 84 CYS A C 1
ATOM 623 O O . CYS A 1 84 ? 10.159 -3.109 -13.041 1.00 97.50 84 CYS A O 1
ATOM 625 N N . GLY A 1 85 ? 8.692 -1.458 -13.436 1.00 96.00 85 GLY A N 1
ATOM 626 C CA . GLY A 1 85 ? 8.161 -1.362 -12.082 1.00 96.00 85 GLY A CA 1
ATOM 627 C C . GLY A 1 85 ? 7.701 0.054 -11.758 1.00 96.00 85 GLY A C 1
ATOM 628 O O . GLY A 1 85 ? 7.944 1.002 -12.511 1.00 96.00 85 GLY A O 1
ATOM 629 N N . ASP A 1 86 ? 7.028 0.200 -10.630 1.00 94.88 86 ASP A N 1
ATOM 630 C CA . ASP A 1 86 ? 6.600 1.483 -10.065 1.00 94.88 86 ASP A CA 1
ATOM 631 C C . ASP A 1 86 ? 7.778 2.449 -9.823 1.00 94.88 86 ASP A C 1
ATOM 633 O O . ASP A 1 86 ? 7.674 3.642 -10.099 1.00 94.88 86 ASP A O 1
ATOM 637 N N . HIS A 1 87 ? 8.952 1.930 -9.458 1.00 94.81 87 HIS A N 1
ATOM 638 C CA . HIS A 1 87 ? 10.203 2.687 -9.315 1.00 94.81 87 HIS A CA 1
ATOM 639 C C . HIS A 1 87 ? 10.772 3.252 -10.639 1.00 94.81 87 HIS A C 1
ATOM 641 O O . HIS A 1 87 ? 11.767 3.982 -10.633 1.00 94.81 87 HIS A O 1
ATOM 647 N N . ARG A 1 88 ? 10.197 2.899 -11.801 1.00 95.31 88 ARG A N 1
ATOM 648 C CA . ARG A 1 88 ? 10.596 3.432 -13.124 1.00 95.31 88 ARG A CA 1
ATOM 649 C C . ARG A 1 88 ? 9.662 4.525 -13.649 1.00 95.31 88 ARG A C 1
ATOM 651 O O . ARG A 1 88 ? 9.923 5.062 -14.729 1.00 95.31 88 ARG A O 1
ATOM 658 N N . ALA A 1 89 ? 8.587 4.835 -12.931 1.00 94.12 89 ALA A N 1
ATOM 659 C CA . ALA A 1 89 ? 7.631 5.879 -13.286 1.00 94.12 89 ALA A CA 1
ATOM 660 C C . ALA A 1 89 ? 7.138 6.590 -12.015 1.00 94.12 89 ALA A C 1
ATOM 662 O O . ALA A 1 89 ? 7.957 7.045 -11.226 1.00 94.12 89 ALA A O 1
ATOM 663 N N . THR A 1 90 ? 5.825 6.702 -11.807 1.00 92.38 90 THR A N 1
ATOM 664 C CA . THR A 1 90 ? 5.238 7.096 -10.522 1.00 92.38 90 THR A CA 1
ATOM 665 C C . THR A 1 90 ? 5.126 5.873 -9.607 1.00 92.38 90 THR A C 1
ATOM 667 O O . THR A 1 90 ? 4.758 4.796 -10.073 1.00 92.38 90 THR A O 1
ATOM 670 N N . GLY A 1 91 ? 5.399 6.038 -8.306 1.00 93.38 91 GLY A N 1
ATOM 671 C CA . GLY A 1 91 ? 5.306 4.979 -7.290 1.00 93.38 91 GLY A CA 1
ATOM 672 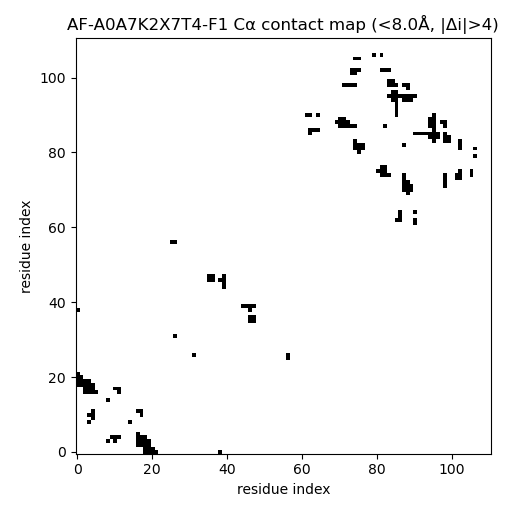C C . GLY A 1 91 ? 3.859 4.537 -7.050 1.00 93.38 91 GLY A C 1
ATOM 673 O O . GLY A 1 91 ? 3.240 4.937 -6.072 1.00 93.38 91 GLY A O 1
ATOM 674 N N . SER A 1 92 ? 3.282 3.814 -8.007 1.00 94.12 92 SER A N 1
ATOM 675 C CA . SER A 1 92 ? 1.867 3.448 -8.070 1.00 94.12 92 SER A CA 1
ATOM 676 C C . SER A 1 92 ? 1.657 2.250 -8.995 1.00 94.12 92 SER A C 1
ATOM 678 O O . SER A 1 92 ? 2.489 1.969 -9.862 1.00 94.12 92 SER A O 1
ATOM 680 N N . VAL A 1 93 ? 0.494 1.604 -8.885 1.00 95.69 93 VAL A N 1
ATOM 681 C CA . VAL A 1 93 ? 0.079 0.528 -9.802 1.00 95.69 93 VAL A CA 1
ATOM 682 C C . VAL A 1 93 ? 0.054 1.020 -11.253 1.00 95.69 93 VAL A C 1
ATOM 684 O O . VAL A 1 93 ? 0.581 0.362 -12.146 1.00 95.69 93 VAL A O 1
ATOM 687 N N . GLN A 1 94 ? -0.498 2.209 -11.501 1.00 96.00 94 GLN A N 1
ATOM 688 C CA . GLN A 1 94 ? -0.564 2.807 -12.834 1.00 96.00 94 GLN A CA 1
ATOM 689 C C . GLN A 1 94 ? 0.836 3.089 -13.388 1.00 96.00 94 GLN A C 1
ATOM 691 O O . GLN A 1 94 ? 1.097 2.836 -14.563 1.00 96.00 94 GLN A O 1
ATOM 696 N N . GLY A 1 95 ? 1.752 3.568 -12.546 1.00 95.81 95 GLY A N 1
ATOM 697 C CA . GLY A 1 95 ? 3.145 3.786 -12.922 1.00 95.81 95 GLY A CA 1
ATOM 698 C C . GLY A 1 95 ? 3.875 2.486 -13.258 1.00 95.81 95 GLY A C 1
ATOM 699 O O . GLY A 1 95 ? 4.587 2.437 -14.263 1.00 95.81 95 GLY A O 1
ATOM 700 N N . ALA A 1 96 ? 3.646 1.416 -12.490 1.00 97.12 96 ALA A N 1
ATOM 701 C CA . ALA A 1 96 ? 4.179 0.088 -12.787 1.00 97.12 96 ALA A CA 1
ATOM 702 C C . ALA A 1 96 ? 3.675 -0.450 -14.134 1.00 97.12 96 ALA A C 1
ATOM 704 O O . ALA A 1 96 ? 4.471 -0.900 -14.958 1.00 97.12 96 ALA A O 1
ATOM 705 N N . LEU A 1 97 ? 2.369 -0.349 -14.395 1.00 98.00 97 LEU A N 1
ATOM 706 C CA . LEU A 1 97 ? 1.777 -0.766 -15.669 1.00 98.00 97 LEU A CA 1
ATOM 707 C C . LEU A 1 97 ? 2.323 0.062 -16.840 1.00 98.00 97 LEU A C 1
ATOM 709 O O . LEU A 1 97 ? 2.709 -0.488 -17.872 1.00 98.00 97 LEU A O 1
ATOM 713 N N . ALA A 1 98 ? 2.413 1.384 -16.672 1.00 97.38 98 ALA A N 1
ATOM 714 C CA . ALA A 1 98 ? 2.928 2.285 -17.696 1.00 97.38 98 ALA A CA 1
ATOM 715 C C . ALA A 1 98 ? 4.410 2.027 -18.008 1.00 97.38 98 ALA A C 1
ATOM 717 O O . ALA A 1 98 ? 4.812 2.073 -19.175 1.00 97.38 98 ALA A O 1
ATOM 718 N N . SER A 1 99 ? 5.234 1.756 -16.991 1.00 97.94 99 SER A N 1
ATOM 719 C CA . SER A 1 99 ? 6.637 1.401 -17.202 1.00 97.94 99 SER A CA 1
ATOM 720 C C . SER A 1 99 ? 6.774 0.030 -17.860 1.00 97.94 99 SER A C 1
ATOM 722 O O . SER A 1 99 ? 7.538 -0.082 -18.812 1.00 97.94 99 SER A O 1
ATOM 724 N N . GLY A 1 100 ? 5.978 -0.966 -17.462 1.00 98.31 100 GLY A N 1
ATOM 725 C CA . GLY A 1 100 ? 5.944 -2.284 -18.102 1.00 98.31 100 GLY A CA 1
ATOM 726 C C . GLY A 1 100 ? 5.602 -2.208 -19.590 1.00 98.31 100 GLY A C 1
ATOM 727 O O . GLY A 1 100 ? 6.348 -2.711 -20.429 1.00 98.31 100 GLY A O 1
ATOM 728 N N . ALA A 1 101 ? 4.533 -1.489 -19.943 1.00 98.31 101 ALA A N 1
ATOM 729 C CA . ALA A 1 101 ? 4.123 -1.301 -21.336 1.00 98.31 101 ALA A CA 1
ATOM 730 C C . ALA A 1 101 ? 5.167 -0.546 -22.178 1.00 98.31 101 ALA A C 1
ATOM 732 O O . ALA A 1 101 ? 5.276 -0.751 -23.388 1.00 98.31 101 ALA A O 1
ATOM 733 N N . ARG A 1 102 ? 5.931 0.366 -21.567 1.00 98.00 102 ARG A N 1
ATOM 734 C CA . ARG A 1 102 ? 7.054 1.042 -22.229 1.00 98.00 102 ARG A CA 1
ATOM 735 C C . ARG A 1 102 ? 8.213 0.080 -22.449 1.00 98.00 102 ARG A C 1
ATOM 737 O O . ARG A 1 102 ? 8.682 -0.028 -23.574 1.00 98.00 102 ARG A O 1
ATOM 744 N N . THR A 1 103 ? 8.625 -0.628 -21.404 1.00 98.50 103 THR A N 1
ATOM 745 C CA . THR A 1 103 ? 9.722 -1.592 -21.461 1.00 98.50 103 THR A CA 1
ATOM 746 C C . THR A 1 103 ? 9.456 -2.676 -22.504 1.00 98.50 103 THR A C 1
ATOM 748 O O . THR A 1 103 ? 10.343 -2.974 -23.290 1.00 98.50 103 THR A O 1
ATOM 751 N N . ALA A 1 104 ? 8.227 -3.190 -22.604 1.00 98.50 104 ALA A N 1
ATOM 752 C CA . ALA A 1 104 ? 7.854 -4.150 -23.644 1.00 98.50 104 ALA A CA 1
ATOM 753 C C . ALA A 1 104 ? 8.065 -3.603 -25.070 1.00 98.50 104 ALA A C 1
ATOM 755 O O . ALA A 1 104 ? 8.583 -4.307 -25.930 1.00 98.50 104 ALA A O 1
ATOM 756 N N . ARG A 1 105 ? 7.722 -2.332 -25.322 1.00 98.50 105 ARG A N 1
ATOM 757 C CA . ARG A 1 105 ? 7.974 -1.681 -26.622 1.00 98.50 105 ARG A CA 1
ATOM 758 C C . ARG A 1 105 ? 9.460 -1.481 -26.901 1.00 98.50 105 ARG A C 1
ATOM 760 O O . ARG A 1 105 ? 9.870 -1.587 -28.047 1.00 98.50 105 ARG A O 1
ATOM 767 N N . GLU A 1 106 ? 10.252 -1.182 -25.875 1.00 98.31 106 GLU A N 1
ATOM 768 C CA . GLU A 1 106 ? 11.707 -1.073 -26.011 1.00 98.31 106 GLU A CA 1
ATOM 769 C C . GLU A 1 106 ? 12.351 -2.427 -26.314 1.00 98.31 106 GLU A C 1
ATOM 771 O O . GLU A 1 106 ? 13.211 -2.484 -27.180 1.00 98.31 106 GLU A O 1
ATOM 776 N N . VAL A 1 107 ? 11.895 -3.505 -25.666 1.00 98.38 107 VAL A N 1
ATOM 777 C CA . VAL A 1 107 ? 12.320 -4.877 -25.984 1.00 98.38 107 VAL A CA 1
ATOM 778 C C . VAL A 1 107 ? 12.014 -5.191 -27.445 1.00 98.38 107 VAL A C 1
ATOM 780 O O . VAL A 1 107 ? 12.916 -5.562 -28.179 1.00 98.38 107 VAL A O 1
ATOM 783 N N . LEU A 1 108 ? 10.767 -4.993 -27.886 1.00 98.44 108 LEU A N 1
ATOM 784 C CA . LEU A 1 108 ? 10.353 -5.286 -29.264 1.00 98.44 108 LEU A CA 1
ATOM 785 C C . LEU A 1 108 ? 11.135 -4.498 -30.323 1.00 98.44 108 LEU A C 1
ATOM 787 O O . LEU A 1 108 ? 11.275 -4.982 -31.438 1.00 98.44 108 LEU A O 1
ATOM 791 N N . ALA A 1 109 ? 11.600 -3.290 -29.998 1.00 98.06 109 ALA A N 1
ATOM 792 C CA . ALA A 1 109 ? 12.374 -2.457 -30.916 1.00 98.06 109 ALA A CA 1
ATOM 793 C C . ALA A 1 109 ? 13.854 -2.865 -31.018 1.00 98.06 109 ALA A C 1
ATOM 795 O O . ALA A 1 109 ? 14.521 -2.457 -31.966 1.00 98.06 109 ALA A O 1
ATOM 796 N N . ASP A 1 110 ? 14.361 -3.614 -30.038 1.00 96.88 110 ASP A N 1
ATOM 797 C CA . ASP A 1 110 ? 15.763 -4.028 -29.950 1.00 96.88 110 ASP A CA 1
ATOM 798 C C . ASP A 1 110 ? 15.966 -5.520 -30.319 1.00 96.88 110 ASP A C 1
ATOM 800 O O . ASP A 1 110 ? 17.108 -5.987 -30.319 1.00 96.88 110 ASP A O 1
ATOM 804 N N . LEU A 1 111 ? 14.876 -6.261 -30.583 1.00 92.81 111 LEU A N 1
ATOM 805 C CA . LEU A 1 111 ? 14.876 -7.623 -31.142 1.00 92.81 111 LEU A CA 1
ATOM 806 C C . LEU A 1 111 ? 15.142 -7.602 -32.653 1.00 92.81 111 LEU A C 1
ATOM 808 O O . LEU A 1 111 ? 15.845 -8.528 -33.115 1.00 92.81 111 LEU A O 1
#

Foldseek 3Di:
DDFVCVVPVVVDPVRDTDDDDDDDDDDDPVVVVVVQVVVCVVVVHRSVPDDDDDDDDDPVLWDDADPPHAQAAAQDDDQVHGDAACNRHPRDPVSRVVRVVRNVVVNVVND

Nearest PDB structures (foldseek):
  7a5k-assembly1_a3  TM=4.258E-01  e=2.765E+00  Homo sapiens
  7qh7-assembly1_a  TM=4.281E-01  e=3.163E+00  Homo sapiens

Solvent-accessible surface area (backbone atoms only — not comparable to full-atom values): 7024 Å² total; per-residue (Å²): 115,45,56,47,30,82,77,40,60,85,71,30,97,82,76,60,83,38,74,51,73,86,78,87,78,83,92,46,75,67,57,50,52,52,50,33,52,53,46,16,64,76,67,75,47,73,45,79,76,57,82,88,86,82,87,83,86,67,79,85,74,66,66,90,81,65,84,91,64,70,66,66,52,80,20,76,76,51,94,98,38,72,52,63,30,22,83,31,20,42,78,39,72,68,21,20,53,54,21,38,60,49,26,53,53,54,51,66,74,74,109

Radius of gyration: 20.09 Å; Cα contacts (8 Å, |Δi|>4): 111; chains: 1; bounding box: 46×27×53 Å

Mean predicted aligned error: 3.78 Å

Secondary structure (DSSP, 8-state):
-EEHHHH-GGG-SSSPPPEE---SS---HHHHHHHHHHHHHHHTS-GGGS--------TT-S---PSS--S---SEEETTEE--SGGGSSSSHHHHHHHHHHHHHHHHHH-

pLDDT: mean 95.58, std 2.42, range [87.06, 98.56]

Sequence (111 aa):
TCVLTEVHRGFSADGRALVATSVLGDPDAAREAAVLAALSEVYGTDARTWEPVHRVVVRDALPAMPPPLPLSRTGRVSPGRYVCGDHRATGSVQGALASGARTAREVLADL